Protein AF-A0A9D4JEL1-F1 (afdb_monomer_lite)

Sequence (59 aa):
MNGGKCGACGDPYDAWDKPNQTPGGTYVTGTIVRSYESSSVIDIKIEVTAYHMGWFEFR

Radius of gyration: 14.84 Å; chains: 1; bounding box: 31×29×33 Å

pLDDT: mean 94.45, std 5.14, range [61.47, 98.25]

Structure (mmCIF, N/CA/C/O backbone):
data_AF-A0A9D4JEL1-F1
#
_entry.id   AF-A0A9D4JEL1-F1
#
loop_
_atom_site.group_PDB
_atom_site.id
_atom_site.type_symbol
_atom_site.label_atom_id
_atom_site.label_alt_id
_atom_site.label_comp_id
_atom_site.label_asym_id
_atom_site.label_entity_id
_atom_site.label_seq_id
_atom_site.pdbx_PDB_ins_code
_atom_site.Cartn_x
_atom_site.Cartn_y
_atom_site.Cartn_z
_atom_site.occupancy
_atom_site.B_iso_or_equiv
_atom_site.auth_seq_id
_atom_site.auth_comp_id
_atom_site.auth_asym_id
_atom_site.auth_atom_id
_atom_site.pdbx_PDB_model_num
ATOM 1 N N . MET A 1 1 ? 13.242 -13.579 -14.419 1.00 61.47 1 MET A N 1
ATOM 2 C CA . MET A 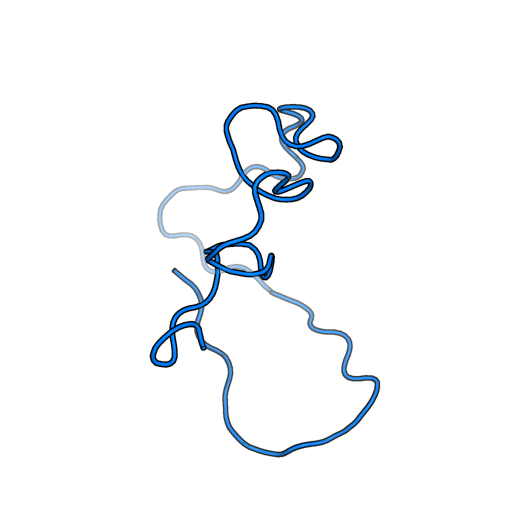1 1 ? 11.850 -13.919 -14.038 1.00 61.47 1 MET A CA 1
ATOM 3 C C . MET A 1 1 ? 11.747 -13.860 -12.524 1.00 61.47 1 MET A C 1
ATOM 5 O O . MET A 1 1 ? 12.551 -14.500 -11.861 1.00 61.47 1 MET A O 1
ATOM 9 N N . ASN A 1 2 ? 10.769 -13.134 -11.983 1.00 85.31 2 ASN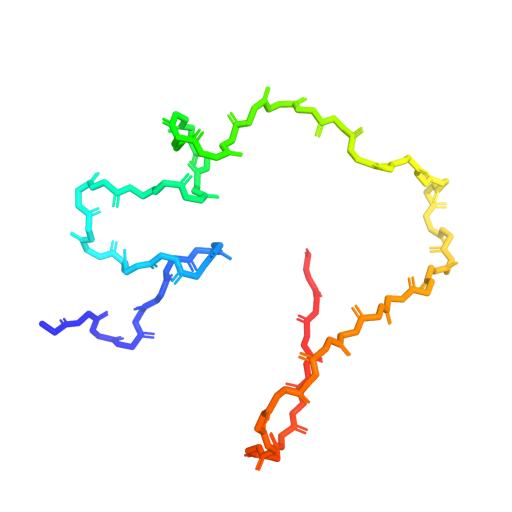 A N 1
ATOM 10 C CA . ASN A 1 2 ? 10.706 -12.796 -10.552 1.00 85.31 2 ASN A CA 1
ATOM 11 C C . ASN A 1 2 ? 10.080 -13.873 -9.656 1.00 85.31 2 ASN A C 1
ATOM 13 O O . ASN A 1 2 ? 9.778 -13.606 -8.499 1.00 85.31 2 ASN A O 1
ATOM 17 N N . GLY A 1 3 ? 9.864 -15.090 -10.168 1.00 90.19 3 GLY A N 1
ATOM 18 C CA . GLY A 1 3 ? 9.337 -16.211 -9.378 1.00 90.19 3 GLY A CA 1
ATOM 19 C C . GLY A 1 3 ? 7.958 -15.947 -8.763 1.00 90.19 3 GLY A C 1
ATOM 20 O O . GLY A 1 3 ? 7.703 -16.381 -7.646 1.00 90.19 3 GLY A O 1
ATOM 21 N N . GLY A 1 4 ? 7.105 -15.176 -9.447 1.00 93.12 4 GLY A N 1
ATOM 22 C CA . GLY A 1 4 ? 5.787 -14.769 -8.938 1.00 93.12 4 GLY A CA 1
ATOM 23 C C . GLY A 1 4 ? 5.825 -13.671 -7.870 1.00 93.12 4 GLY A C 1
ATOM 24 O O . GLY A 1 4 ? 4.791 -13.346 -7.296 1.00 93.12 4 GLY A O 1
ATOM 25 N N . LYS A 1 5 ? 6.997 -13.091 -7.592 1.00 94.38 5 LYS A N 1
ATOM 26 C CA . LYS A 1 5 ? 7.148 -12.022 -6.605 1.00 94.38 5 LYS A CA 1
ATOM 27 C C . LYS A 1 5 ? 6.828 -10.658 -7.209 1.00 94.38 5 LYS A C 1
ATOM 29 O O . LYS A 1 5 ? 7.185 -10.371 -8.352 1.00 94.38 5 LYS A O 1
ATOM 34 N N . CYS A 1 6 ? 6.229 -9.806 -6.387 1.00 93.62 6 CYS A N 1
ATOM 35 C CA . CYS A 1 6 ? 5.956 -8.402 -6.664 1.00 93.62 6 CYS A CA 1
ATOM 36 C C . CYS A 1 6 ? 6.433 -7.556 -5.476 1.00 93.62 6 CYS A C 1
ATOM 38 O O . CYS A 1 6 ? 6.540 -8.061 -4.355 1.00 93.62 6 CYS A O 1
ATOM 40 N N . GLY A 1 7 ? 6.755 -6.289 -5.717 1.00 93.94 7 GLY A N 1
ATOM 41 C CA . GLY A 1 7 ? 6.995 -5.325 -4.655 1.00 93.94 7 GLY A CA 1
ATOM 42 C C . GLY A 1 7 ? 5.715 -4.999 -3.882 1.00 93.94 7 GLY A C 1
ATOM 43 O O . GLY A 1 7 ? 4.616 -5.059 -4.431 1.00 93.94 7 GLY A O 1
ATOM 44 N N . ALA A 1 8 ? 5.849 -4.639 -2.603 1.00 93.31 8 ALA A N 1
ATOM 45 C CA . ALA A 1 8 ? 4.701 -4.413 -1.719 1.00 93.31 8 ALA A CA 1
ATOM 46 C C . ALA A 1 8 ? 3.779 -3.275 -2.195 1.00 93.31 8 ALA A C 1
ATOM 48 O O . ALA A 1 8 ? 2.574 -3.331 -1.979 1.00 93.31 8 ALA A O 1
ATOM 49 N N . CYS A 1 9 ? 4.342 -2.275 -2.879 1.00 95.19 9 CYS A N 1
ATOM 50 C CA . CYS A 1 9 ? 3.601 -1.140 -3.436 1.00 95.19 9 CYS A CA 1
ATOM 51 C C . CYS A 1 9 ? 3.411 -1.247 -4.960 1.00 95.19 9 CYS A C 1
ATOM 53 O O . CYS A 1 9 ? 3.170 -0.243 -5.619 1.00 95.19 9 CYS A O 1
ATOM 55 N N . GLY A 1 10 ? 3.547 -2.451 -5.532 1.00 94.69 10 GLY A N 1
ATOM 56 C CA . GLY A 1 10 ? 3.314 -2.714 -6.955 1.00 94.69 10 GLY A CA 1
ATOM 57 C C . GLY A 1 10 ? 4.531 -2.554 -7.874 1.00 94.69 10 GLY A C 1
ATOM 58 O O . GLY A 1 10 ? 4.439 -2.921 -9.044 1.00 94.69 10 GLY A O 1
ATOM 59 N N . ASP A 1 11 ? 5.677 -2.066 -7.378 1.00 95.19 11 ASP A N 1
ATOM 60 C CA . ASP A 1 11 ? 6.897 -2.000 -8.198 1.00 95.19 11 ASP A CA 1
ATOM 61 C C . ASP A 1 11 ? 7.410 -3.406 -8.562 1.00 95.19 11 ASP A C 1
ATOM 63 O O . ASP A 1 11 ? 7.218 -4.361 -7.793 1.00 95.19 11 ASP A O 1
ATOM 67 N N . PRO A 1 12 ? 8.143 -3.557 -9.681 1.00 94.56 12 PRO A N 1
ATOM 68 C CA . PRO A 1 12 ? 8.794 -4.817 -10.006 1.00 94.56 12 PRO A CA 1
ATOM 69 C C . PRO A 1 12 ? 9.728 -5.272 -8.877 1.00 94.56 12 PRO A C 1
ATOM 71 O O . PRO A 1 12 ? 10.490 -4.493 -8.302 1.00 94.56 12 PRO A O 1
ATOM 74 N N . TYR A 1 13 ? 9.670 -6.562 -8.551 1.00 93.56 13 TYR A N 1
ATOM 75 C CA . TYR A 1 13 ? 10.386 -7.110 -7.398 1.00 93.56 13 TYR A CA 1
ATOM 76 C C . TYR A 1 13 ? 11.913 -6.935 -7.482 1.00 93.56 13 TYR A C 1
ATOM 78 O O . TYR A 1 13 ? 12.554 -6.636 -6.470 1.00 93.56 13 TYR A O 1
ATOM 86 N N . ASP A 1 14 ? 12.471 -7.118 -8.679 1.00 91.94 14 ASP A N 1
ATOM 87 C CA . ASP A 1 14 ? 13.899 -7.089 -9.007 1.00 91.94 14 ASP A CA 1
ATOM 88 C C . ASP A 1 14 ? 14.393 -5.727 -9.516 1.00 91.94 14 ASP A C 1
ATOM 90 O O . ASP A 1 14 ? 15.576 -5.588 -9.827 1.00 91.94 14 ASP A O 1
ATOM 94 N N . ALA A 1 15 ? 13.519 -4.719 -9.590 1.00 91.00 15 ALA A N 1
ATOM 95 C CA . ALA A 1 15 ? 13.938 -3.385 -9.986 1.00 91.00 15 ALA A CA 1
ATOM 96 C C . ALA A 1 15 ? 14.891 -2.793 -8.942 1.00 91.00 15 ALA A C 1
ATOM 98 O O . ALA A 1 15 ? 14.653 -2.876 -7.733 1.00 91.00 15 ALA A O 1
ATOM 99 N N . TRP A 1 16 ? 15.979 -2.198 -9.432 1.00 89.69 16 TRP A N 1
ATOM 100 C CA . TRP A 1 16 ? 16.918 -1.454 -8.596 1.00 89.69 16 TRP A CA 1
ATOM 101 C C . TRP A 1 16 ? 16.264 -0.177 -8.054 1.00 89.69 16 TRP A C 1
ATOM 103 O O . TRP A 1 16 ? 16.450 0.156 -6.888 1.00 89.69 16 TRP A O 1
ATOM 113 N N . ASP A 1 17 ? 15.474 0.493 -8.897 1.00 92.06 17 ASP A N 1
ATOM 114 C CA . ASP A 1 17 ? 14.668 1.650 -8.537 1.00 92.06 17 ASP A CA 1
ATOM 115 C C . ASP A 1 17 ? 13.242 1.195 -8.230 1.00 92.06 17 ASP A C 1
ATOM 117 O O . ASP A 1 17 ? 12.608 0.499 -9.027 1.00 92.06 17 ASP A O 1
ATOM 121 N N . LYS A 1 18 ? 12.747 1.568 -7.052 1.00 95.19 18 LYS A N 1
ATOM 122 C CA . LYS A 1 18 ? 11.402 1.230 -6.581 1.00 95.19 18 LYS A CA 1
ATOM 123 C C . LYS A 1 18 ? 10.710 2.516 -6.150 1.00 95.19 18 LYS A C 1
ATOM 125 O O . LYS A 1 18 ? 10.668 2.822 -4.957 1.00 95.19 18 LYS A O 1
ATOM 130 N N . PRO A 1 19 ? 10.194 3.300 -7.107 1.00 96.31 19 PRO A N 1
ATOM 131 C CA . PRO A 1 19 ? 9.777 4.670 -6.845 1.00 96.31 19 PRO A CA 1
ATOM 132 C C . PRO A 1 19 ? 8.583 4.765 -5.885 1.00 96.31 19 PRO A C 1
ATOM 134 O O . PRO A 1 19 ? 8.424 5.798 -5.234 1.00 96.31 19 PRO A O 1
ATOM 137 N N . ASN A 1 20 ? 7.774 3.706 -5.750 1.00 96.75 20 ASN A N 1
ATOM 138 C CA . ASN A 1 20 ? 6.628 3.665 -4.836 1.00 96.75 20 ASN A CA 1
ATOM 139 C C . ASN A 1 20 ? 6.942 3.032 -3.470 1.00 96.75 20 ASN A C 1
ATOM 141 O O . ASN A 1 20 ? 6.082 3.042 -2.590 1.00 96.75 20 ASN A O 1
ATOM 145 N N . GLN A 1 21 ? 8.139 2.470 -3.267 1.00 95.00 21 GLN A N 1
ATOM 146 C CA . GLN A 1 21 ? 8.488 1.759 -2.036 1.00 95.00 21 GLN A CA 1
ATOM 147 C C . GLN A 1 21 ? 9.408 2.553 -1.120 1.00 95.00 21 GLN A C 1
ATOM 149 O O . GLN A 1 21 ? 10.323 3.264 -1.529 1.00 95.00 21 GLN A O 1
ATOM 154 N N . THR A 1 22 ? 9.158 2.378 0.174 1.00 90.50 22 THR A N 1
ATOM 155 C CA . THR A 1 22 ? 10.036 2.861 1.235 1.00 90.50 22 THR A CA 1
ATOM 156 C C . THR A 1 22 ? 11.216 1.897 1.443 1.00 90.50 22 THR A C 1
ATOM 158 O O . THR A 1 22 ? 11.026 0.683 1.317 1.00 90.50 22 THR A O 1
ATOM 161 N N . PRO A 1 23 ? 12.412 2.391 1.816 1.00 88.56 23 PRO A N 1
ATOM 162 C CA . PRO A 1 23 ? 12.794 3.801 1.922 1.00 88.56 23 PRO A CA 1
ATOM 163 C C . PRO A 1 23 ? 13.308 4.383 0.596 1.00 88.56 23 PRO A C 1
ATOM 165 O O . PRO A 1 23 ? 13.969 3.699 -0.178 1.00 88.56 23 PRO A O 1
ATOM 168 N N . GLY A 1 24 ? 13.074 5.681 0.380 1.00 86.81 24 GLY A N 1
ATOM 169 C CA . GLY A 1 24 ? 13.762 6.461 -0.658 1.00 86.81 24 GLY A CA 1
ATOM 170 C C . GLY A 1 24 ? 13.156 6.435 -2.063 1.00 86.81 24 GLY A C 1
ATOM 171 O O . GLY A 1 24 ? 13.710 7.085 -2.946 1.00 86.81 24 GLY A O 1
ATOM 172 N N . GLY A 1 25 ? 12.031 5.748 -2.284 1.00 94.88 25 GLY A N 1
ATOM 173 C CA . GLY A 1 25 ? 11.288 5.848 -3.540 1.00 94.88 25 GLY A CA 1
ATOM 174 C C . GLY A 1 25 ? 10.867 7.292 -3.837 1.00 94.88 25 GLY A C 1
ATOM 175 O O . GLY A 1 25 ? 10.455 8.025 -2.939 1.00 94.88 25 GLY A O 1
ATOM 176 N N . THR A 1 26 ? 10.959 7.711 -5.100 1.00 96.00 26 THR A N 1
ATOM 177 C CA . THR A 1 26 ? 10.676 9.088 -5.544 1.00 96.00 26 THR A CA 1
ATOM 178 C C . THR A 1 26 ? 9.291 9.600 -5.133 1.00 96.00 26 THR A C 1
ATOM 180 O O . THR A 1 26 ? 9.131 10.795 -4.893 1.00 96.00 26 THR A O 1
ATOM 183 N N . TYR A 1 27 ? 8.296 8.715 -5.021 1.00 95.56 27 TYR A N 1
ATOM 184 C CA . TYR A 1 27 ? 6.930 9.069 -4.624 1.00 95.56 27 TYR A CA 1
ATOM 185 C C . TYR A 1 27 ? 6.670 8.928 -3.115 1.00 95.56 27 TYR A C 1
ATOM 187 O O . TYR A 1 27 ? 5.586 9.261 -2.638 1.00 95.56 27 TYR A O 1
ATOM 195 N N . VAL A 1 28 ? 7.656 8.472 -2.338 1.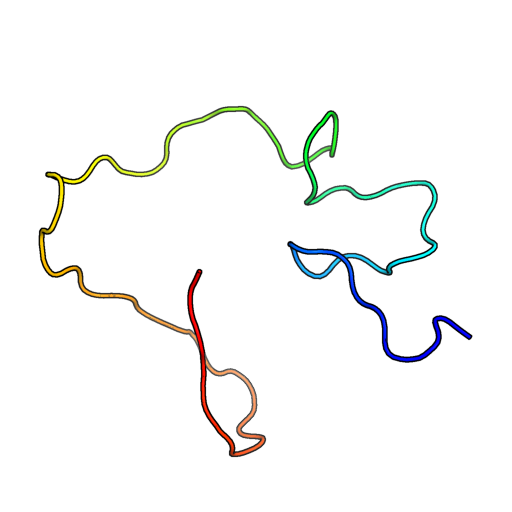00 95.94 28 VAL A N 1
ATOM 196 C CA . VAL A 1 28 ? 7.547 8.296 -0.886 1.00 95.94 28 VAL A CA 1
ATOM 197 C C . VAL A 1 28 ? 7.983 9.577 -0.179 1.00 95.94 28 VAL A C 1
ATOM 199 O O . VAL A 1 28 ? 9.130 9.737 0.228 1.00 95.94 28 VAL A O 1
ATOM 202 N N . THR A 1 29 ? 7.043 10.507 -0.008 1.00 95.50 29 THR A N 1
ATOM 203 C CA . THR A 1 29 ? 7.307 11.830 0.588 1.00 95.50 29 THR A CA 1
ATOM 204 C C . THR A 1 29 ? 7.265 11.853 2.119 1.00 95.50 29 THR A C 1
ATOM 206 O O . THR A 1 29 ? 7.629 12.855 2.729 1.00 95.50 29 THR A O 1
ATOM 209 N N . GLY A 1 30 ? 6.769 10.789 2.759 1.00 93.56 30 GLY A N 1
ATOM 210 C CA . GLY A 1 30 ? 6.500 10.762 4.203 1.00 93.56 30 GLY A CA 1
ATOM 211 C C . GLY A 1 30 ? 5.259 11.560 4.628 1.00 93.56 30 GLY A C 1
ATOM 212 O O . GLY A 1 30 ? 5.011 11.728 5.821 1.00 93.56 30 GLY A O 1
ATOM 213 N N . THR A 1 31 ? 4.463 12.056 3.677 1.00 95.50 31 THR A N 1
ATOM 214 C CA . THR A 1 31 ? 3.223 12.784 3.965 1.00 95.50 31 THR A CA 1
ATOM 215 C C . THR A 1 31 ? 2.125 11.826 4.427 1.00 95.50 31 THR A C 1
ATOM 217 O O . THR A 1 31 ? 1.735 10.915 3.699 1.00 95.50 31 THR A O 1
ATOM 220 N N . ILE A 1 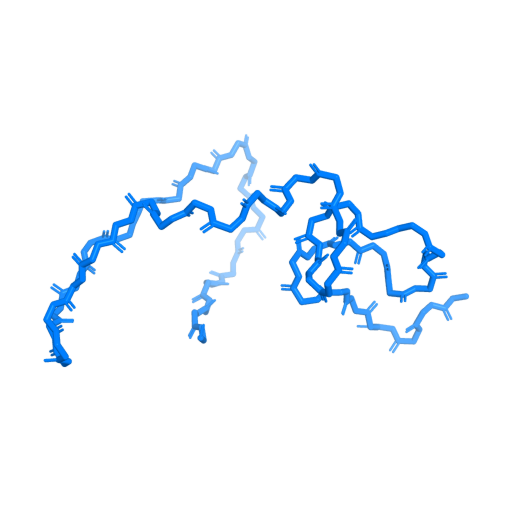32 ? 1.578 12.058 5.620 1.00 96.12 32 ILE A N 1
ATOM 221 C CA . ILE A 1 32 ? 0.409 11.323 6.114 1.00 96.12 32 ILE A CA 1
ATOM 222 C C . ILE A 1 32 ? -0.844 11.844 5.404 1.00 96.12 32 ILE A C 1
ATOM 224 O O . ILE A 1 32 ? -1.247 12.987 5.601 1.00 96.12 32 ILE A O 1
ATOM 228 N N . VAL A 1 33 ? -1.456 11.004 4.567 1.00 96.50 33 VAL A N 1
ATOM 229 C CA . VAL A 1 33 ? -2.622 11.386 3.745 1.00 96.50 33 VAL A CA 1
ATOM 230 C C . VAL A 1 33 ? -3.953 11.309 4.494 1.00 96.50 33 VAL A C 1
ATOM 232 O O . VAL A 1 33 ? -4.919 11.967 4.107 1.00 96.50 33 VAL A O 1
ATOM 235 N N . ARG A 1 34 ? -4.026 10.503 5.559 1.00 96.19 34 ARG A N 1
ATOM 236 C CA . ARG A 1 34 ? -5.179 10.433 6.461 1.00 96.19 34 ARG A CA 1
ATOM 237 C C . ARG A 1 34 ? -4.785 9.807 7.799 1.00 96.19 34 ARG A C 1
ATOM 239 O O . ARG A 1 34 ? -3.909 8.947 7.834 1.00 96.19 34 ARG A O 1
ATOM 246 N N . SER A 1 35 ? -5.471 10.211 8.862 1.00 97.31 35 SER A N 1
ATOM 247 C CA . SER A 1 35 ? -5.377 9.611 10.196 1.00 97.31 35 SER A CA 1
ATOM 248 C C . SER A 1 35 ? -6.707 8.957 10.554 1.00 97.31 35 SER A C 1
ATOM 250 O O . SER A 1 35 ? -7.764 9.478 10.197 1.00 97.31 35 SER A O 1
ATOM 252 N N . TYR A 1 36 ? -6.650 7.832 11.258 1.00 97.06 36 TYR A N 1
ATOM 253 C CA . TYR A 1 36 ? -7.818 7.067 11.680 1.00 97.06 36 TYR A CA 1
ATOM 254 C C . TYR A 1 36 ? -7.678 6.660 13.143 1.00 97.06 36 TYR A C 1
ATOM 256 O O . TYR A 1 36 ? -6.563 6.460 13.628 1.00 97.06 36 TYR A O 1
ATOM 264 N N . GLU A 1 37 ? -8.813 6.486 13.815 1.00 98.25 37 GLU A N 1
ATOM 265 C CA . GLU A 1 37 ? -8.842 5.888 15.147 1.00 98.25 37 GLU A CA 1
ATOM 266 C C . GLU A 1 37 ? -8.582 4.383 15.060 1.00 98.25 37 GLU A C 1
ATOM 268 O O . GLU A 1 37 ? -9.030 3.705 14.126 1.00 98.25 37 GLU A O 1
ATOM 273 N N . SER A 1 38 ? -7.868 3.847 16.049 1.00 97.44 38 SER A N 1
ATOM 274 C CA . SER A 1 38 ? -7.565 2.416 16.098 1.00 97.44 38 SER A CA 1
ATOM 275 C C . SER A 1 38 ? -8.852 1.591 16.113 1.00 97.44 38 SER A C 1
ATOM 277 O O . SER A 1 38 ? -9.794 1.901 16.840 1.00 97.44 38 SER A O 1
ATOM 279 N N . SER A 1 39 ? -8.878 0.516 15.321 1.00 96.75 39 SER A N 1
ATOM 280 C CA . SER A 1 39 ? -10.033 -0.384 15.157 1.00 96.75 39 SER A CA 1
ATOM 281 C C . SER A 1 39 ? -11.291 0.257 14.552 1.00 96.75 39 SER A C 1
ATOM 283 O O . SER A 1 39 ? -12.348 -0.374 14.546 1.00 96.75 39 SER A O 1
ATOM 285 N N . SER A 1 40 ? -11.207 1.484 14.027 1.00 97.69 40 SER A N 1
ATOM 286 C CA . SER A 1 40 ? -12.327 2.078 13.295 1.00 97.69 40 SER A CA 1
ATOM 287 C C . SER A 1 40 ? -12.561 1.373 11.954 1.00 97.69 40 SER A C 1
ATOM 289 O O . SER A 1 40 ? -11.624 0.949 11.276 1.00 97.69 40 SER A O 1
ATOM 291 N N . VAL A 1 41 ? -13.834 1.244 11.570 1.00 97.56 41 VAL A N 1
ATOM 292 C CA . VAL A 1 41 ? -14.221 0.805 10.224 1.00 97.56 41 VAL A CA 1
ATOM 293 C C . VAL A 1 41 ? -14.079 1.995 9.282 1.00 97.56 41 VAL A C 1
ATOM 295 O O . VAL A 1 41 ? -14.578 3.079 9.582 1.00 97.56 41 VAL A O 1
ATOM 298 N N . ILE A 1 42 ? -13.399 1.791 8.153 1.00 97.44 42 ILE A N 1
ATOM 299 C CA . ILE A 1 42 ? -13.111 2.845 7.177 1.00 97.44 42 ILE A CA 1
ATOM 300 C C . ILE A 1 42 ? -13.629 2.465 5.790 1.00 97.44 42 ILE A C 1
ATOM 302 O O . ILE A 1 42 ? -13.550 1.305 5.385 1.00 97.44 42 ILE A O 1
ATOM 306 N N . ASP A 1 43 ? -14.105 3.461 5.045 1.00 97.06 43 ASP A N 1
ATOM 307 C CA . ASP A 1 43 ? -14.496 3.288 3.647 1.00 97.06 43 ASP A CA 1
ATOM 308 C C . ASP A 1 43 ? -13.283 3.430 2.722 1.00 97.06 43 ASP A C 1
ATOM 310 O O . ASP A 1 43 ? -12.585 4.452 2.725 1.00 97.06 43 ASP A O 1
ATOM 314 N N . ILE A 1 44 ? -13.060 2.418 1.882 1.00 96.50 44 ILE A N 1
ATOM 315 C CA . ILE A 1 44 ? -12.017 2.408 0.852 1.00 96.50 44 ILE A CA 1
ATOM 316 C C . ILE A 1 44 ? -12.684 2.443 -0.523 1.00 96.50 44 ILE A C 1
ATOM 318 O O . ILE A 1 44 ? -13.591 1.664 -0.808 1.00 96.50 44 ILE A O 1
ATOM 322 N N . LYS A 1 45 ? -12.212 3.335 -1.400 1.00 97.38 45 LYS A N 1
ATOM 323 C CA . LYS A 1 45 ? -12.679 3.445 -2.786 1.00 97.38 45 LYS A CA 1
ATOM 324 C C . LYS A 1 45 ? -11.588 2.980 -3.746 1.00 97.38 45 LYS A C 1
ATOM 326 O O . LYS A 1 45 ? -10.472 3.486 -3.690 1.00 97.38 45 LYS A O 1
ATOM 331 N N . ILE A 1 46 ? -11.938 2.062 -4.645 1.00 96.75 46 ILE A N 1
ATOM 332 C CA . ILE A 1 46 ? -11.067 1.570 -5.720 1.00 96.75 46 ILE A CA 1
ATOM 333 C C . ILE A 1 46 ? -11.621 2.072 -7.055 1.00 96.75 46 ILE A C 1
ATOM 335 O O . ILE A 1 46 ? -12.820 1.959 -7.313 1.00 96.75 46 ILE A O 1
ATOM 339 N N . GLU A 1 47 ? -10.755 2.616 -7.907 1.00 97.81 47 GLU A N 1
ATOM 340 C CA . GLU A 1 47 ? -11.087 2.922 -9.299 1.00 97.81 47 GLU A CA 1
ATOM 341 C C . GLU A 1 47 ? -10.745 1.719 -10.186 1.00 97.81 47 GLU A C 1
ATOM 343 O O . GLU A 1 47 ? -9.586 1.325 -10.296 1.00 97.81 47 GLU A O 1
ATOM 348 N N . VAL A 1 48 ? -11.762 1.117 -10.809 1.00 97.31 48 VAL A N 1
ATOM 349 C CA . VAL A 1 48 ? -11.594 -0.021 -11.722 1.00 97.31 48 VAL A CA 1
ATOM 350 C C . VAL A 1 48 ? -11.718 0.480 -13.156 1.00 97.31 48 VAL A C 1
ATOM 352 O O . VAL A 1 48 ? -12.816 0.781 -13.618 1.00 97.31 48 VAL A O 1
ATOM 355 N N . THR A 1 49 ? -10.594 0.555 -13.865 1.00 98.00 49 THR A N 1
ATOM 356 C CA . THR A 1 49 ? -10.545 0.980 -15.275 1.00 98.00 49 THR A CA 1
ATOM 357 C C . THR A 1 49 ? -10.748 -0.181 -16.253 1.00 98.00 49 THR A C 1
ATOM 359 O O . THR A 1 49 ? -11.224 0.028 -17.366 1.00 98.00 49 THR A O 1
ATOM 362 N N . ALA A 1 50 ? -10.441 -1.413 -15.830 1.00 97.81 50 ALA A N 1
ATOM 363 C CA . ALA A 1 50 ? -10.702 -2.648 -16.564 1.00 97.81 50 ALA A CA 1
ATOM 364 C C . ALA A 1 50 ? -11.110 -3.772 -15.598 1.00 97.81 50 ALA A C 1
ATOM 366 O O . ALA A 1 50 ? -10.489 -3.974 -14.554 1.00 97.81 50 ALA A O 1
ATOM 367 N N . TYR A 1 51 ? -12.172 -4.506 -15.936 1.00 96.31 51 TYR A N 1
ATOM 368 C CA . TYR A 1 51 ? -12.732 -5.536 -15.062 1.00 96.31 51 TYR A CA 1
ATOM 369 C C . TYR A 1 51 ? -12.135 -6.920 -15.356 1.00 96.31 51 TYR A C 1
ATOM 371 O O . TYR A 1 51 ? -12.482 -7.555 -16.351 1.00 96.31 51 TYR A O 1
ATOM 379 N N . HIS A 1 52 ? -11.260 -7.396 -14.464 1.00 96.94 52 HIS A N 1
ATOM 380 C CA . HIS A 1 52 ? -10.570 -8.692 -14.570 1.00 96.94 52 HIS A CA 1
ATOM 381 C C . HIS A 1 52 ? -11.094 -9.774 -13.602 1.00 96.94 52 HIS A C 1
ATOM 383 O O . HIS A 1 52 ? -10.481 -10.833 -13.495 1.00 96.94 52 HIS A O 1
ATOM 389 N N . MET A 1 53 ? -12.238 -9.539 -12.939 1.00 96.19 53 MET A N 1
ATOM 390 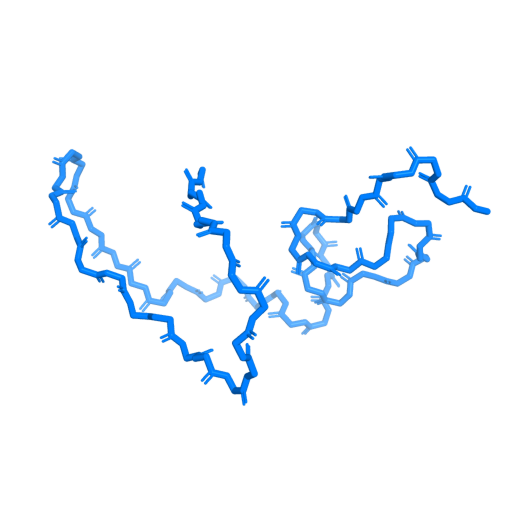C CA . MET A 1 53 ? -12.819 -10.418 -11.902 1.00 96.19 53 MET A CA 1
ATOM 391 C C . MET A 1 53 ? -11.905 -10.578 -10.659 1.00 96.19 53 MET A C 1
ATOM 393 O O . MET A 1 53 ? -10.903 -9.878 -10.528 1.00 96.19 53 MET A O 1
ATOM 397 N N . GLY A 1 54 ? -12.271 -11.450 -9.708 1.00 96.50 54 GLY A N 1
ATOM 398 C CA . GLY A 1 54 ? -11.486 -11.721 -8.491 1.00 96.50 54 GLY A CA 1
ATOM 399 C C . GLY A 1 54 ? -11.915 -10.914 -7.260 1.00 96.50 54 GLY A C 1
ATOM 400 O O . GLY A 1 54 ? -13.085 -10.554 -7.126 1.00 96.50 54 GLY A O 1
ATOM 401 N N . TRP A 1 55 ? -10.976 -10.676 -6.339 1.00 97.00 55 TRP A N 1
ATOM 402 C CA . TRP A 1 55 ? -11.197 -9.947 -5.084 1.00 97.00 55 TRP A CA 1
ATOM 403 C C . TRP A 1 55 ? -9.991 -9.072 -4.716 1.00 97.00 55 TRP A C 1
ATOM 405 O O . TRP A 1 55 ? -8.887 -9.270 -5.222 1.00 97.00 55 TRP A O 1
ATOM 415 N N . PHE A 1 56 ? -10.212 -8.120 -3.810 1.00 97.06 56 PHE A N 1
ATOM 416 C CA . PHE A 1 56 ? -9.178 -7.250 -3.249 1.00 97.06 56 PHE A CA 1
ATOM 417 C C . PHE A 1 56 ? -8.939 -7.600 -1.775 1.00 97.06 56 PHE A C 1
ATOM 419 O O . PHE A 1 56 ? -9.876 -7.949 -1.059 1.00 97.06 56 PHE A O 1
ATOM 426 N N . GLU A 1 57 ? -7.691 -7.493 -1.327 1.00 97.31 57 GLU A N 1
ATOM 427 C CA . GLU A 1 57 ? -7.263 -7.700 0.061 1.00 97.31 57 GLU A CA 1
ATOM 428 C C . GLU A 1 57 ? -6.423 -6.490 0.498 1.00 97.31 57 GLU A C 1
ATOM 430 O O . GLU A 1 57 ? -5.677 -5.932 -0.307 1.00 97.31 57 GLU A O 1
ATOM 435 N N . PHE A 1 58 ? -6.536 -6.096 1.766 1.00 95.44 58 PHE A N 1
ATOM 436 C CA . PHE A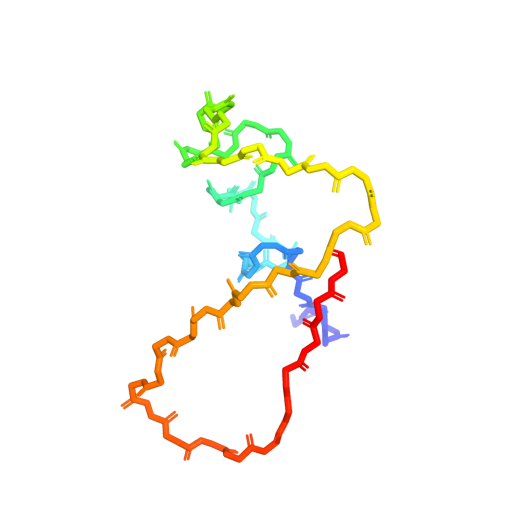 1 58 ? -5.792 -4.989 2.369 1.00 95.44 58 PHE A CA 1
ATOM 437 C C . PHE A 1 58 ? -5.038 -5.498 3.603 1.00 95.44 58 PHE A C 1
ATOM 439 O O . PHE A 1 58 ? -5.557 -6.357 4.319 1.00 95.44 58 PHE A O 1
ATOM 446 N N . ARG A 1 59 ? -3.821 -4.994 3.834 1.00 93.44 59 ARG A N 1
ATOM 447 C CA . ARG A 1 59 ? -2.921 -5.394 4.927 1.00 93.44 59 ARG A CA 1
ATOM 448 C C . ARG A 1 59 ? -2.273 -4.181 5.572 1.00 93.44 59 ARG A C 1
ATOM 450 O O . ARG A 1 59 ? -2.086 -3.183 4.842 1.00 93.44 59 ARG A O 1
#

Secondary structure (DSSP, 8-state):
--TT-B-TTSSBTT-S--TTSTTT-TT----------TT---------SS---S-----

Foldseek 3Di:
DQPPDADPQGHRPPDPADLRDPDPRVVPPVDDPDDDDPPDDDDDDDDDPDDPDDDDDDD

Organism: Dreissena polymorpha (NCBI:txid45954)